Protein AF-A0A4Z2B4R7-F1 (afdb_monomer)

Solvent-accessible surface area (backbone atoms only — not comparable to full-atom values): 7438 Å² total; per-residue (Å²): 139,80,58,69,81,62,46,53,34,37,31,52,76,65,47,89,57,63,72,68,40,68,80,49,84,86,51,83,53,82,86,84,82,75,84,72,63,90,76,77,77,95,49,52,73,83,40,90,88,47,82,72,90,63,59,63,54,54,100,53,101,47,85,87,55,88,36,65,65,68,82,72,42,65,66,61,38,58,56,49,61,62,44,55,71,72,57,51,77,80,76,89,65,97,64,83,74,79,80,72,89,68,85,74,82,84,130

pLDDT: mean 71.57, std 17.87, range [33.5, 95.56]

Organism: NCBI:txid433685

Foldseek 3Di:
DDDPVQVLCLLCVNHPDVVVVVVPPHRPDDDDDDPQDPDDDPDDQPGPPDDDPPQQDDPDPPNVDGRNPRNVCVPRVVVVVVVVVSNPDPPPDDDPPDDPDDPDDDD

Radius of gyration: 18.88 Å; Cα contacts (8 Å, |Δi|>4): 57; chains: 1; bounding box: 53×38×37 Å

Mean predicted aligned error: 13.67 Å

Sequence (107 aa):
MLPVDEFLPVMYNKHPNTEYMSHFELRNLKAFSVEPLLIYPTHYTGEPGYISDTETSTIWDDDAVATDWDRQQAQKTAQQGRIRPVAQNSVTGDSPPPAARTSRDEL

Structure (mmCIF, N/CA/C/O backbone):
data_AF-A0A4Z2B4R7-F1
#
_entry.id   AF-A0A4Z2B4R7-F1
#
loop_
_atom_site.group_PDB
_atom_site.id
_atom_site.type_symbol
_atom_site.label_atom_id
_atom_site.label_alt_id
_atom_site.label_comp_id
_atom_site.label_asym_id
_atom_site.label_entity_id
_atom_site.label_seq_id
_atom_site.pdbx_PDB_ins_code
_atom_site.Cartn_x
_atom_site.Cartn_y
_atom_site.Cartn_z
_atom_site.occupancy
_atom_site.B_iso_or_equiv
_atom_site.auth_seq_id
_atom_site.auth_comp_id
_atom_site.auth_asym_id
_atom_site.auth_atom_id
_atom_site.pdbx_PDB_model_num
ATOM 1 N N . MET A 1 1 ? -12.641 -14.628 -5.653 1.00 76.38 1 MET A N 1
ATOM 2 C CA . MET A 1 1 ? -11.398 -14.579 -4.852 1.00 76.38 1 MET A CA 1
ATOM 3 C C . MET A 1 1 ? -11.052 -13.104 -4.658 1.00 76.38 1 MET A C 1
ATOM 5 O O . MET A 1 1 ? -11.242 -12.367 -5.617 1.00 76.38 1 MET A O 1
ATOM 9 N N . LEU A 1 2 ? -10.660 -12.660 -3.457 1.00 80.06 2 LEU A N 1
ATOM 10 C CA . LEU A 1 2 ? -10.309 -11.256 -3.163 1.00 80.06 2 LEU A CA 1
ATOM 11 C C . LEU A 1 2 ? -8.780 -11.156 -3.006 1.00 80.06 2 LEU A C 1
ATOM 13 O O . LEU A 1 2 ? -8.232 -11.972 -2.260 1.00 80.06 2 LEU A O 1
ATOM 17 N N . PRO A 1 3 ? -8.089 -10.234 -3.698 1.00 83.00 3 PRO A N 1
ATOM 18 C CA . PRO A 1 3 ? -6.643 -10.088 -3.568 1.00 83.00 3 PRO A CA 1
ATOM 19 C C . PRO A 1 3 ? -6.265 -9.535 -2.182 1.00 83.00 3 PRO A C 1
ATOM 21 O O . PRO A 1 3 ? -7.093 -8.968 -1.463 1.00 83.00 3 PRO A O 1
ATOM 24 N N . VAL A 1 4 ? -5.021 -9.780 -1.756 1.00 82.5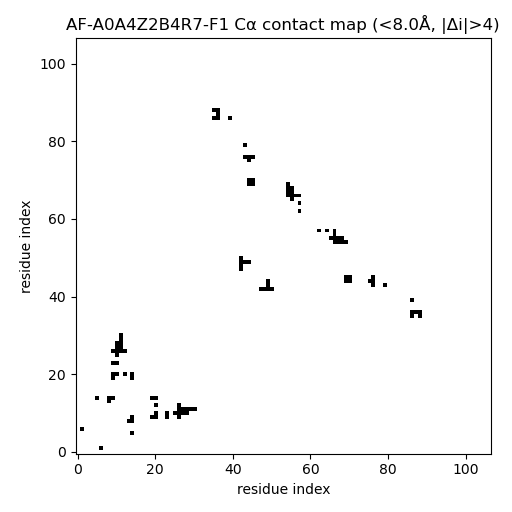6 4 VAL A N 1
ATOM 25 C CA . VAL A 1 4 ? -4.603 -9.542 -0.361 1.00 82.56 4 VAL A CA 1
ATOM 26 C C . VAL A 1 4 ? -4.558 -8.053 -0.001 1.00 82.56 4 VAL A C 1
ATOM 28 O O . VAL A 1 4 ? -4.812 -7.684 1.146 1.00 82.56 4 VAL A O 1
ATOM 31 N N . ASP A 1 5 ? -4.259 -7.211 -0.986 1.00 83.50 5 ASP A N 1
ATOM 32 C CA . ASP A 1 5 ? -4.222 -5.753 -0.892 1.00 83.50 5 ASP A CA 1
ATOM 33 C C . ASP A 1 5 ? -5.601 -5.156 -0.595 1.00 83.50 5 ASP A C 1
ATOM 35 O O . ASP A 1 5 ? -5.682 -4.211 0.183 1.00 83.50 5 ASP A O 1
ATOM 39 N N . GLU A 1 6 ? -6.676 -5.754 -1.113 1.00 89.88 6 GLU A N 1
ATOM 40 C CA . GLU A 1 6 ? -8.060 -5.380 -0.789 1.00 89.88 6 GLU A CA 1
ATOM 41 C C . GLU A 1 6 ? -8.567 -6.063 0.491 1.00 89.88 6 GLU A C 1
ATOM 43 O O . GLU A 1 6 ? -9.360 -5.501 1.251 1.00 89.88 6 GLU A O 1
ATOM 48 N N . PHE A 1 7 ? -8.076 -7.269 0.788 1.00 91.31 7 PHE A N 1
ATOM 49 C CA . PHE A 1 7 ? -8.454 -8.002 1.995 1.00 91.31 7 PHE A CA 1
ATOM 50 C C . PHE A 1 7 ? -8.004 -7.294 3.276 1.00 91.31 7 PHE A C 1
ATOM 52 O O . PHE A 1 7 ? -8.792 -7.168 4.217 1.00 91.31 7 PHE A O 1
ATOM 59 N N . LEU A 1 8 ? -6.757 -6.812 3.335 1.00 93.38 8 LEU A N 1
ATOM 60 C CA . LEU A 1 8 ? -6.234 -6.186 4.551 1.00 93.38 8 LEU A CA 1
ATOM 61 C C . LEU A 1 8 ? -7.098 -4.981 4.983 1.00 93.38 8 LEU A C 1
ATOM 63 O O . LEU A 1 8 ? -7.613 -5.032 6.105 1.00 93.38 8 LEU A O 1
ATOM 67 N N . PRO A 1 9 ? -7.361 -3.956 4.140 1.00 93.94 9 PRO A N 1
ATOM 68 C CA . PRO A 1 9 ? -8.233 -2.832 4.488 1.00 93.94 9 PRO A CA 1
ATOM 69 C C . PRO A 1 9 ? -9.630 -3.238 4.942 1.00 93.94 9 PRO A C 1
ATOM 71 O O . PRO A 1 9 ? -10.196 -2.571 5.815 1.00 93.94 9 PRO A O 1
ATOM 74 N N . VAL A 1 10 ? -10.192 -4.322 4.398 1.00 95.06 10 VAL A N 1
ATOM 75 C CA . VAL A 1 10 ? -11.482 -4.849 4.863 1.00 95.06 10 VAL A CA 1
ATOM 76 C C . VAL A 1 10 ? -11.361 -5.302 6.316 1.00 95.06 10 VAL A C 1
ATOM 78 O O . VAL A 1 10 ? -12.136 -4.861 7.165 1.00 95.06 10 VAL A O 1
ATOM 81 N N . MET A 1 11 ? -10.350 -6.103 6.637 1.00 95.56 11 MET A N 1
ATOM 82 C CA . MET A 1 11 ? -10.201 -6.729 7.953 1.00 95.56 11 MET A CA 1
ATOM 83 C C . MET A 1 11 ? -9.885 -5.759 9.100 1.00 95.56 11 MET A C 1
ATOM 85 O O . MET A 1 11 ? -10.170 -6.095 10.251 1.00 95.56 11 MET A O 1
ATOM 89 N N . TYR A 1 12 ? -9.340 -4.567 8.816 1.00 95.19 12 TYR A N 1
ATOM 90 C CA . TYR A 1 12 ? -9.130 -3.500 9.812 1.00 95.19 12 TYR A CA 1
ATOM 91 C C . TYR A 1 12 ? -10.080 -2.295 9.655 1.00 95.19 12 TYR A C 1
ATOM 93 O O . TYR A 1 12 ? -9.834 -1.228 10.221 1.00 95.19 12 TYR A O 1
ATOM 101 N N . ASN A 1 13 ? -11.208 -2.467 8.950 1.00 93.81 13 ASN A N 1
ATOM 102 C CA . ASN A 1 13 ? -12.288 -1.476 8.809 1.00 93.81 13 ASN A CA 1
ATOM 103 C C . ASN A 1 13 ? -11.869 -0.143 8.157 1.00 93.81 13 ASN A C 1
ATOM 105 O O . ASN A 1 13 ? -12.280 0.934 8.597 1.00 93.81 13 ASN A O 1
ATOM 109 N N . LYS A 1 14 ? -11.042 -0.195 7.112 1.00 93.38 14 LYS A N 1
ATOM 110 C CA . LYS A 1 14 ? -10.623 0.986 6.332 1.00 93.38 14 LYS A CA 1
ATOM 111 C C . LYS A 1 14 ? -10.863 0.854 4.830 1.00 93.38 14 LYS A C 1
ATOM 113 O O . LYS A 1 14 ? -10.451 1.733 4.080 1.00 93.38 14 LYS A O 1
ATOM 118 N N . HIS A 1 15 ? -11.526 -0.210 4.393 1.00 94.19 15 HIS A N 1
ATOM 119 C CA . HIS A 1 15 ? -11.868 -0.390 2.990 1.00 94.19 15 HIS A CA 1
ATOM 120 C C . HIS A 1 15 ? -12.943 0.622 2.544 1.00 94.19 15 HIS A C 1
ATOM 122 O O . HIS A 1 15 ? -13.930 0.802 3.260 1.00 94.19 15 HIS A O 1
ATOM 128 N N . PRO A 1 16 ? -12.795 1.280 1.378 1.00 93.19 16 PRO A N 1
ATOM 129 C CA . PRO A 1 16 ? -13.748 2.290 0.914 1.00 93.19 16 PRO A CA 1
ATOM 130 C C . PRO A 1 16 ? -15.095 1.699 0.466 1.00 93.19 16 PRO A C 1
ATOM 132 O O . PRO A 1 16 ? -16.123 2.361 0.586 1.00 93.19 16 PRO A O 1
ATOM 135 N N . ASN A 1 17 ? -15.106 0.463 -0.043 1.00 91.44 17 ASN A N 1
ATOM 136 C CA . ASN A 1 17 ? -16.333 -0.233 -0.436 1.00 91.44 17 ASN A CA 1
ATOM 137 C C . ASN A 1 17 ? -16.956 -0.978 0.756 1.00 91.44 17 ASN A C 1
ATOM 139 O O . ASN A 1 17 ? -16.361 -1.928 1.272 1.00 91.44 17 ASN A O 1
ATOM 143 N N . THR A 1 18 ? -18.165 -0.578 1.148 1.00 90.12 18 THR A N 1
ATOM 144 C CA . THR A 1 18 ? -18.944 -1.184 2.236 1.00 90.12 18 THR A CA 1
ATOM 145 C C . THR A 1 18 ? -19.559 -2.531 1.864 1.00 90.12 18 THR A C 1
ATOM 147 O O . THR A 1 18 ? -19.759 -3.364 2.748 1.00 90.12 18 THR A O 1
ATOM 150 N N . GLU A 1 19 ? -19.810 -2.786 0.578 1.00 91.94 19 GLU A N 1
ATOM 151 C CA . GLU A 1 19 ? -20.295 -4.078 0.084 1.00 91.94 19 GLU A CA 1
ATOM 152 C C . GLU A 1 19 ? -19.279 -5.176 0.404 1.00 91.94 19 GLU A C 1
ATOM 154 O O . GLU A 1 19 ? -19.627 -6.199 0.990 1.00 91.94 19 GLU A O 1
ATOM 159 N N . TYR A 1 20 ? -17.993 -4.917 0.149 1.00 90.00 20 TYR A N 1
ATOM 160 C CA . TYR A 1 20 ? -16.922 -5.867 0.463 1.00 90.00 20 TYR A CA 1
ATOM 161 C C . TYR A 1 20 ? -16.833 -6.136 1.960 1.00 90.00 20 TYR A C 1
ATOM 163 O O . TYR A 1 20 ? -16.673 -7.281 2.369 1.00 90.00 20 TYR A O 1
ATOM 171 N N . MET A 1 21 ? -17.015 -5.109 2.792 1.00 90.44 21 MET A N 1
ATOM 172 C CA . MET A 1 21 ? -17.013 -5.276 4.246 1.00 90.44 21 MET A CA 1
ATOM 173 C C . MET A 1 21 ? -18.166 -6.155 4.749 1.00 90.44 21 MET A C 1
ATOM 175 O O . MET A 1 21 ? -18.014 -6.808 5.782 1.00 90.44 21 MET A O 1
ATOM 179 N N . SER A 1 22 ? -19.300 -6.194 4.037 1.00 92.38 22 SER A N 1
ATOM 180 C CA . SER A 1 22 ? -20.479 -6.976 4.438 1.00 92.38 22 SER A CA 1
ATOM 181 C C . SER A 1 22 ? -20.246 -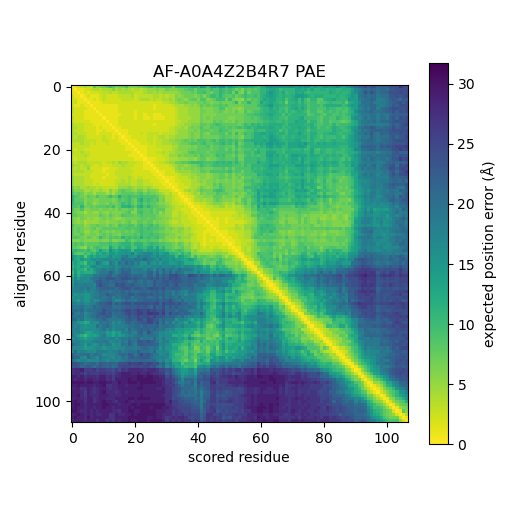8.489 4.396 1.00 92.38 22 SER A C 1
ATOM 183 O O . SER A 1 22 ? -20.854 -9.222 5.169 1.00 92.38 22 SER A O 1
ATOM 185 N N . HIS A 1 23 ? -19.312 -8.951 3.562 1.00 93.00 23 HIS A N 1
ATOM 186 C CA . HIS A 1 23 ? -18.972 -10.368 3.428 1.00 93.00 23 HIS A CA 1
ATOM 187 C C . HIS A 1 23 ? -18.039 -10.892 4.531 1.00 93.00 23 HIS A C 1
ATOM 189 O O . HIS A 1 23 ? -17.842 -12.102 4.636 1.00 93.00 23 HIS A O 1
ATOM 195 N N . PHE A 1 24 ? -17.462 -10.012 5.356 1.00 92.75 24 PHE A N 1
ATOM 196 C CA . PHE A 1 24 ? -16.495 -10.383 6.392 1.00 92.75 24 PHE A CA 1
ATOM 197 C C . PHE A 1 24 ? -16.935 -9.837 7.743 1.00 92.75 24 PHE A C 1
ATOM 199 O O . PHE A 1 24 ? -16.594 -8.714 8.087 1.00 92.75 24 PHE A O 1
ATOM 206 N N . GLU A 1 25 ? -17.690 -10.607 8.525 1.00 90.75 25 GLU A N 1
ATOM 207 C CA . GLU A 1 25 ? -18.236 -10.142 9.810 1.00 90.75 25 GLU A CA 1
ATOM 208 C C . GLU A 1 25 ? -17.158 -9.971 10.896 1.00 90.75 25 GLU A C 1
ATOM 210 O O . GLU A 1 25 ? -17.142 -8.968 11.615 1.00 90.75 25 GLU A O 1
ATOM 215 N N . LEU A 1 26 ? -16.219 -10.919 10.996 1.00 94.12 26 LEU A N 1
ATOM 216 C CA . LEU A 1 26 ? -15.141 -10.884 11.984 1.00 94.12 26 LEU A CA 1
ATOM 217 C C . LEU A 1 26 ? -13.957 -10.050 11.475 1.00 94.12 26 LEU A C 1
ATOM 219 O O . LEU A 1 26 ? -13.106 -10.545 10.744 1.00 94.12 26 LEU A O 1
ATOM 223 N N . ARG A 1 27 ? -13.880 -8.787 11.903 1.00 94.38 27 ARG A N 1
ATOM 224 C CA . ARG A 1 27 ? -12.841 -7.821 11.492 1.00 94.38 27 ARG A CA 1
ATOM 225 C C . ARG A 1 27 ? -12.037 -7.335 12.698 1.00 94.38 27 ARG A C 1
ATOM 227 O O . ARG A 1 27 ? -12.182 -6.199 13.145 1.00 94.38 27 ARG A O 1
ATOM 234 N N . ASN A 1 28 ? -11.245 -8.237 13.283 1.00 95.06 28 ASN A N 1
ATOM 235 C CA . ASN A 1 28 ? -10.442 -8.003 14.493 1.00 95.06 28 ASN A CA 1
ATOM 236 C C . ASN A 1 28 ? -8.946 -7.758 14.204 1.00 95.06 28 ASN A C 1
ATOM 238 O O . ASN A 1 28 ? -8.132 -7.772 15.134 1.00 95.06 28 ASN A O 1
ATOM 242 N N . LEU A 1 29 ? -8.578 -7.535 12.938 1.00 94.62 29 LEU A N 1
ATOM 243 C CA . LEU A 1 29 ? -7.198 -7.269 12.546 1.00 94.62 29 LEU A CA 1
ATOM 244 C C . LEU A 1 29 ? -6.769 -5.886 13.050 1.00 94.62 29 LEU A C 1
ATOM 246 O O . LEU A 1 29 ? -7.417 -4.876 12.780 1.00 94.62 29 LEU A O 1
ATOM 250 N N . LYS A 1 30 ? -5.646 -5.839 13.769 1.00 93.88 30 LYS A N 1
ATOM 251 C CA . LYS A 1 30 ? -5.001 -4.591 14.189 1.00 93.88 30 LYS A CA 1
ATOM 252 C C . LYS A 1 30 ? -3.858 -4.283 13.228 1.00 93.88 30 LYS A C 1
ATOM 254 O O . LYS A 1 30 ? -2.891 -5.037 13.175 1.00 93.88 30 LYS A O 1
ATOM 259 N N . ALA A 1 31 ? -3.974 -3.185 12.488 1.00 91.44 31 ALA A N 1
ATOM 260 C CA . ALA A 1 31 ? -2.921 -2.695 11.608 1.00 91.44 31 ALA A CA 1
ATOM 261 C C . ALA A 1 31 ? -2.090 -1.633 12.339 1.00 91.44 31 ALA A C 1
ATOM 263 O O . ALA A 1 31 ? -2.639 -0.649 12.838 1.00 91.44 31 ALA A O 1
ATOM 264 N N . PHE A 1 32 ? -0.776 -1.835 12.398 1.00 89.31 32 PHE A N 1
ATOM 265 C CA . PHE A 1 32 ? 0.171 -0.885 12.974 1.00 89.31 32 PHE A CA 1
ATOM 266 C C . PHE A 1 32 ? 1.135 -0.414 11.888 1.00 89.31 32 PHE A C 1
ATOM 268 O O . PHE A 1 32 ? 1.581 -1.212 11.067 1.00 89.31 32 PHE A O 1
ATOM 275 N N . SER A 1 33 ? 1.463 0.875 11.910 1.00 83.88 33 SER A N 1
ATOM 276 C CA . SER A 1 33 ? 2.536 1.460 11.108 1.00 83.88 33 SER A CA 1
ATOM 277 C C . SER A 1 33 ? 3.575 2.051 12.048 1.00 83.88 33 SER A C 1
ATOM 279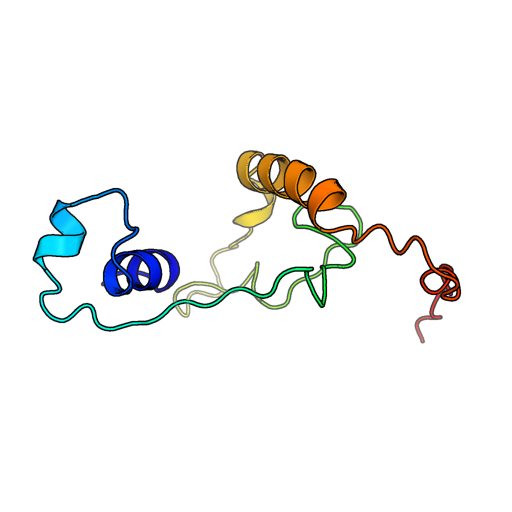 O O . SER A 1 33 ? 3.243 2.484 13.152 1.00 83.88 33 SER A O 1
ATOM 281 N N . VAL A 1 34 ? 4.827 2.068 11.605 1.00 86.06 34 VAL A N 1
ATOM 282 C CA . VAL A 1 34 ? 5.911 2.755 12.307 1.00 86.06 34 VAL A CA 1
ATOM 283 C C . VAL A 1 34 ? 5.990 4.201 11.829 1.00 86.06 34 VAL A C 1
ATOM 285 O O . VAL A 1 34 ? 5.887 4.467 10.632 1.00 86.06 34 VAL A O 1
ATOM 288 N N . GLU A 1 35 ? 6.168 5.122 12.771 1.00 82.75 35 GLU A N 1
ATOM 289 C CA . GLU A 1 35 ? 6.537 6.506 12.500 1.00 82.75 35 GLU A CA 1
ATOM 290 C C . GLU A 1 35 ? 7.700 6.874 13.439 1.00 82.75 35 GLU A C 1
ATOM 292 O O . GLU A 1 35 ? 7.568 6.727 14.657 1.00 82.75 35 GLU A O 1
ATOM 297 N N . PRO A 1 36 ? 8.854 7.299 12.906 1.00 82.69 36 PRO A N 1
ATOM 298 C CA . PRO A 1 36 ? 9.106 7.572 11.496 1.00 82.69 36 PRO A CA 1
ATOM 299 C C . PRO A 1 36 ? 9.457 6.291 10.696 1.00 82.69 36 PRO A C 1
ATOM 301 O O . PRO A 1 36 ? 9.705 5.234 11.281 1.00 82.69 36 PRO A O 1
ATOM 304 N N . LEU A 1 37 ? 9.447 6.343 9.358 1.00 78.75 37 LEU A N 1
ATOM 305 C CA . LEU A 1 37 ? 9.721 5.158 8.526 1.00 78.75 37 LEU A CA 1
ATOM 306 C C . LEU A 1 37 ? 11.140 4.629 8.780 1.00 78.75 37 LEU A C 1
ATOM 308 O O . LEU A 1 37 ? 12.102 5.395 8.786 1.00 78.75 37 LEU A O 1
ATOM 312 N N . LEU A 1 38 ? 11.272 3.316 8.993 1.00 82.44 38 LEU A N 1
ATOM 313 C CA . LEU A 1 38 ? 12.562 2.692 9.320 1.00 82.44 38 LEU A CA 1
ATOM 314 C C . LEU A 1 38 ? 13.415 2.409 8.081 1.00 82.44 38 LEU A C 1
ATOM 316 O O . LEU A 1 38 ? 14.637 2.512 8.133 1.00 82.44 38 LEU A O 1
ATOM 320 N N . ILE A 1 39 ? 12.769 2.041 6.976 1.00 83.00 39 ILE A N 1
ATOM 321 C CA . ILE A 1 39 ? 13.407 1.731 5.698 1.00 83.00 39 ILE A CA 1
ATOM 322 C C . ILE A 1 39 ? 12.587 2.335 4.562 1.00 83.00 39 ILE A C 1
ATOM 324 O O . ILE A 1 39 ? 11.369 2.482 4.669 1.00 83.00 39 ILE A O 1
ATOM 328 N N . TYR A 1 40 ? 13.263 2.662 3.467 1.00 82.38 40 TYR A N 1
ATOM 329 C CA . TYR A 1 40 ? 12.645 3.122 2.231 1.00 82.38 40 TYR A CA 1
ATOM 330 C C . TYR A 1 40 ? 13.371 2.499 1.028 1.00 82.38 40 TYR A C 1
ATOM 332 O O . TYR A 1 40 ? 14.568 2.211 1.128 1.00 82.38 40 TYR A O 1
ATOM 340 N N . PRO A 1 41 ? 12.677 2.273 -0.103 1.00 85.12 41 PRO A N 1
ATOM 341 C CA . PRO A 1 41 ? 13.305 1.763 -1.317 1.00 85.12 41 PRO A CA 1
ATOM 342 C C . PRO A 1 41 ? 14.405 2.698 -1.825 1.00 85.12 41 PRO A C 1
ATOM 344 O O . PRO A 1 41 ? 14.261 3.923 -1.784 1.00 85.12 41 PRO A O 1
ATOM 347 N N . THR A 1 42 ? 15.488 2.127 -2.354 1.00 86.56 42 THR A N 1
ATOM 348 C CA . THR A 1 42 ? 16.537 2.903 -3.035 1.00 86.56 42 THR A CA 1
ATOM 349 C C . THR A 1 42 ? 16.036 3.469 -4.363 1.00 86.56 42 THR A C 1
ATOM 351 O O . THR A 1 42 ? 16.335 4.619 -4.684 1.00 86.56 42 THR A O 1
ATOM 354 N N . HIS A 1 43 ? 15.224 2.685 -5.076 1.00 85.25 43 HIS A N 1
ATOM 355 C CA . HIS A 1 43 ? 14.555 3.047 -6.320 1.00 85.25 43 HIS A CA 1
ATOM 356 C C . HIS A 1 43 ? 13.079 2.666 -6.218 1.00 85.25 43 HIS A C 1
ATOM 358 O O . HIS A 1 43 ? 12.741 1.593 -5.715 1.00 85.25 43 HIS A O 1
ATOM 364 N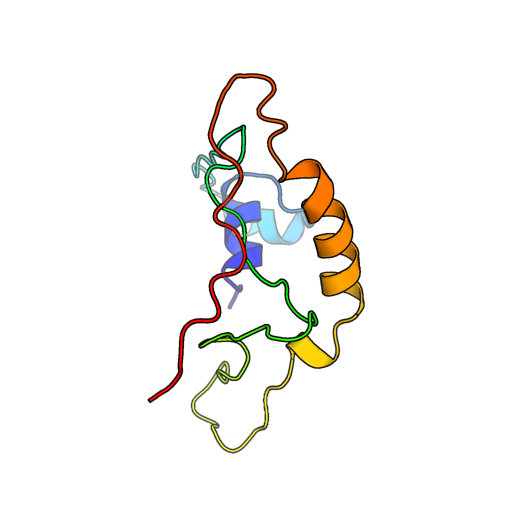 N . TYR A 1 44 ? 12.207 3.552 -6.682 1.00 84.50 44 TYR A N 1
ATOM 365 C CA . TYR A 1 44 ? 10.769 3.308 -6.793 1.00 84.50 44 TYR A CA 1
ATOM 366 C C . TYR A 1 44 ? 10.406 2.773 -8.181 1.00 84.50 44 TYR A C 1
ATOM 368 O O . TYR A 1 44 ? 11.170 2.935 -9.132 1.00 84.50 44 TYR A O 1
ATOM 376 N N . THR A 1 45 ? 9.233 2.153 -8.309 1.00 82.62 45 THR A N 1
ATOM 377 C CA . THR A 1 45 ? 8.752 1.616 -9.588 1.00 82.62 45 THR A CA 1
ATOM 378 C C . THR A 1 45 ? 8.727 2.714 -10.657 1.00 82.62 45 THR A C 1
ATOM 380 O O . THR A 1 45 ? 8.136 3.785 -10.472 1.00 82.62 45 THR A O 1
ATOM 383 N N . GLY A 1 46 ? 9.370 2.439 -11.793 1.00 78.06 46 GLY A N 1
ATOM 384 C CA . GLY A 1 46 ? 9.524 3.380 -12.907 1.00 78.06 46 GLY A CA 1
ATOM 385 C C . GLY A 1 46 ? 10.734 4.317 -12.802 1.00 78.06 46 GLY A C 1
ATOM 386 O O . GLY A 1 46 ? 11.002 5.057 -13.749 1.00 78.06 46 GLY A O 1
ATOM 387 N N . GLU A 1 47 ? 11.492 4.294 -11.699 1.00 81.69 47 GLU A N 1
ATOM 388 C CA . GLU A 1 47 ? 12.762 5.021 -11.606 1.00 81.69 47 GLU A CA 1
ATOM 389 C C . GLU A 1 47 ? 13.893 4.269 -12.337 1.00 81.69 47 GLU A C 1
ATOM 391 O O . GLU A 1 47 ? 13.923 3.035 -12.342 1.00 81.69 47 GLU A O 1
ATOM 396 N N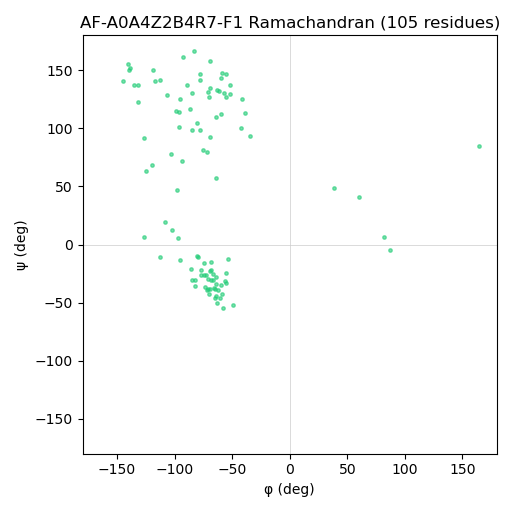 . PRO A 1 48 ? 14.861 4.983 -12.948 1.00 82.88 48 PRO A N 1
ATOM 397 C CA . PRO A 1 48 ? 16.021 4.342 -13.563 1.00 82.88 48 PRO A CA 1
ATOM 398 C C . PRO A 1 48 ? 16.786 3.487 -12.547 1.00 82.88 48 PRO A C 1
ATOM 400 O O . PRO A 1 48 ? 17.109 3.971 -11.465 1.00 82.88 48 PRO A O 1
ATOM 403 N N . GLY A 1 49 ? 17.096 2.238 -12.903 1.00 85.19 49 GLY A N 1
ATOM 404 C CA . GLY A 1 49 ? 17.786 1.300 -12.008 1.00 85.19 49 GLY A CA 1
ATOM 405 C C . GLY A 1 49 ? 16.878 0.589 -10.998 1.00 85.19 49 GLY A C 1
ATOM 406 O O .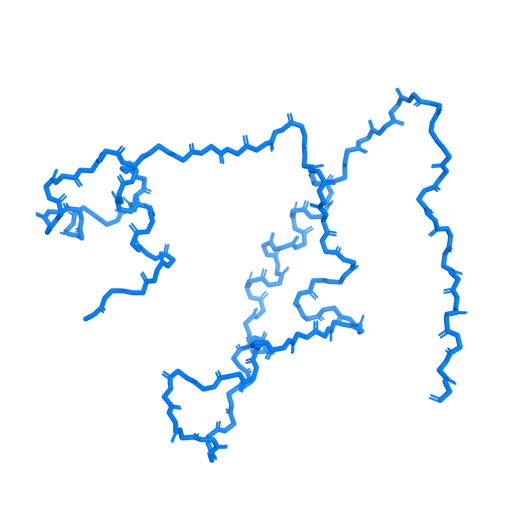 GLY A 1 49 ? 17.387 -0.135 -10.146 1.00 85.19 49 GLY A O 1
ATOM 407 N N . TYR A 1 50 ? 15.555 0.766 -11.084 1.00 84.62 50 TYR A N 1
ATOM 408 C CA . TYR A 1 50 ? 14.602 -0.073 -10.363 1.00 84.62 50 TYR A CA 1
ATOM 409 C C . TYR A 1 50 ? 14.691 -1.534 -10.830 1.00 84.62 50 TYR A C 1
ATOM 411 O O . TYR A 1 50 ? 14.701 -1.810 -12.031 1.00 84.62 50 TYR A O 1
ATOM 419 N N . ILE A 1 51 ? 14.741 -2.458 -9.870 1.00 84.06 51 ILE A N 1
ATOM 420 C CA . ILE A 1 51 ? 14.779 -3.906 -10.087 1.00 84.06 51 ILE A CA 1
ATOM 421 C C . ILE A 1 51 ? 13.799 -4.545 -9.102 1.00 84.06 51 ILE A C 1
ATOM 423 O O . ILE A 1 51 ? 13.773 -4.166 -7.929 1.00 84.06 51 ILE A O 1
ATOM 427 N N . SER A 1 52 ? 13.023 -5.525 -9.565 1.00 82.88 52 SER A N 1
ATOM 428 C CA . SER A 1 52 ? 12.095 -6.292 -8.736 1.00 82.88 52 SER A CA 1
ATOM 429 C C . SER A 1 52 ? 12.011 -7.738 -9.193 1.00 82.88 52 SER A C 1
ATOM 431 O O . SER A 1 52 ? 11.991 -8.016 -10.388 1.00 82.88 52 SER A O 1
ATOM 433 N N . ASP A 1 53 ? 11.937 -8.639 -8.220 1.00 79.81 53 ASP A N 1
ATOM 434 C CA . ASP A 1 53 ? 11.764 -10.078 -8.429 1.00 79.81 53 ASP A CA 1
ATOM 435 C C . ASP A 1 53 ? 10.310 -10.440 -8.787 1.00 79.81 53 ASP A C 1
ATOM 437 O O . ASP A 1 53 ? 10.043 -11.462 -9.409 1.00 79.81 53 ASP A O 1
ATOM 441 N N . THR A 1 54 ? 9.348 -9.580 -8.431 1.00 72.25 54 THR A N 1
ATOM 442 C CA . THR A 1 54 ? 7.915 -9.908 -8.490 1.00 72.25 54 THR A CA 1
ATOM 443 C C . THR A 1 54 ? 7.117 -9.129 -9.533 1.00 72.25 54 THR A C 1
ATOM 445 O O . THR A 1 54 ? 5.977 -9.499 -9.800 1.00 72.25 54 THR A O 1
ATOM 448 N N . GLU A 1 55 ? 7.673 -8.084 -10.159 1.00 72.50 55 GLU A N 1
ATOM 449 C CA . GLU A 1 55 ? 6.925 -7.283 -11.151 1.00 72.50 55 GLU A CA 1
ATOM 450 C C . GLU A 1 55 ? 6.589 -8.072 -12.425 1.00 72.50 55 GLU A C 1
ATOM 452 O O . GLU A 1 55 ? 5.551 -7.834 -13.038 1.00 72.50 55 GLU A O 1
ATOM 457 N N . THR A 1 56 ? 7.434 -9.034 -12.808 1.00 64.69 56 THR A N 1
ATOM 458 C CA . THR A 1 56 ? 7.227 -9.879 -13.999 1.00 64.69 56 THR A CA 1
ATOM 459 C C . THR A 1 56 ? 6.596 -11.232 -13.659 1.00 64.69 56 THR A C 1
ATOM 461 O O . THR A 1 56 ? 6.435 -12.069 -14.540 1.00 64.69 56 THR A O 1
ATOM 464 N N . SER A 1 57 ? 6.198 -11.464 -12.403 1.00 67.50 57 SER A N 1
ATOM 465 C CA . SER A 1 57 ? 5.506 -12.699 -12.024 1.00 67.50 57 SER A CA 1
ATOM 466 C C . SER A 1 57 ? 4.083 -12.719 -12.587 1.00 67.50 57 SER A C 1
ATOM 468 O O . SER A 1 57 ? 3.314 -11.766 -12.430 1.00 67.50 57 SER A O 1
ATOM 470 N N . THR A 1 58 ? 3.706 -13.821 -13.226 1.00 63.53 58 THR A N 1
ATOM 471 C CA . THR A 1 58 ? 2.336 -14.054 -13.676 1.00 63.53 58 THR A CA 1
ATOM 472 C C . THR A 1 58 ? 1.467 -14.493 -12.492 1.00 63.53 58 THR A C 1
ATOM 474 O O . THR A 1 58 ? 1.892 -15.229 -11.608 1.00 63.53 58 THR A O 1
ATOM 477 N N . ILE A 1 59 ? 0.213 -14.026 -12.442 1.00 66.19 59 ILE A N 1
ATOM 478 C CA . ILE A 1 59 ? -0.741 -14.377 -11.362 1.00 66.19 59 ILE A CA 1
ATOM 479 C C . ILE A 1 59 ? -1.144 -15.872 -11.435 1.00 66.19 59 ILE A C 1
ATOM 481 O O . ILE A 1 59 ? -1.674 -16.430 -10.477 1.00 66.19 59 ILE A O 1
ATOM 485 N N . TRP A 1 60 ? -0.861 -16.523 -12.566 1.00 61.53 60 TRP A N 1
ATOM 486 C CA . TRP A 1 60 ? -1.114 -17.932 -12.876 1.00 61.53 60 TRP A CA 1
ATOM 487 C C . TRP A 1 60 ? 0.085 -18.482 -13.668 1.00 61.53 60 TRP A C 1
ATOM 489 O O . TRP A 1 60 ? 0.756 -17.674 -14.305 1.00 61.53 60 TRP A O 1
ATOM 499 N N . ASP A 1 61 ? 0.341 -19.800 -13.650 1.00 61.72 61 ASP A N 1
ATOM 500 C CA . ASP A 1 61 ? 1.428 -20.499 -14.388 1.00 61.72 61 ASP A CA 1
ATOM 501 C C . ASP A 1 61 ? 1.268 -20.401 -15.925 1.00 61.72 61 ASP A C 1
ATOM 503 O O . ASP A 1 61 ? 1.135 -21.396 -16.636 1.00 61.72 61 ASP A O 1
ATOM 507 N N . ASP A 1 62 ? 1.210 -19.189 -16.457 1.00 64.88 62 ASP A N 1
ATOM 508 C CA . ASP A 1 62 ? 1.184 -18.901 -17.881 1.00 64.88 62 ASP A CA 1
ATOM 509 C C . ASP A 1 62 ? 2.332 -17.941 -18.195 1.00 64.88 62 ASP A C 1
ATOM 511 O O . ASP A 1 62 ? 2.135 -16.800 -18.615 1.00 64.88 62 ASP A O 1
ATOM 515 N N . ASP A 1 63 ? 3.556 -18.435 -17.966 1.00 62.72 63 ASP A N 1
ATOM 516 C CA . ASP A 1 63 ? 4.840 -17.752 -18.208 1.00 62.72 63 ASP A CA 1
ATOM 517 C C . ASP A 1 63 ? 4.984 -17.225 -19.650 1.00 62.72 63 ASP A C 1
ATOM 519 O O . ASP A 1 63 ? 5.890 -16.453 -19.967 1.00 62.72 63 ASP A O 1
ATOM 523 N N . ALA A 1 64 ? 4.100 -17.655 -20.556 1.00 66.50 64 ALA A N 1
ATOM 524 C CA . ALA A 1 64 ? 4.041 -17.199 -21.936 1.00 66.50 64 ALA A CA 1
ATOM 525 C C . ALA A 1 64 ? 3.448 -15.784 -22.086 1.00 66.50 64 ALA A C 1
ATOM 527 O O . ALA A 1 64 ? 3.601 -15.169 -23.146 1.00 66.50 64 ALA A O 1
ATOM 528 N N . VAL A 1 65 ? 2.776 -15.253 -21.060 1.00 66.69 65 VAL A N 1
ATOM 529 C CA . VAL A 1 65 ? 2.169 -13.918 -21.091 1.00 66.69 65 VAL A CA 1
ATOM 530 C C . VAL A 1 65 ? 3.112 -12.907 -20.447 1.00 66.69 65 VAL A C 1
ATOM 532 O O . VAL A 1 65 ? 3.344 -12.928 -19.244 1.00 66.69 65 VAL A O 1
ATOM 535 N N . ALA A 1 66 ? 3.625 -11.967 -21.245 1.00 63.53 66 ALA A N 1
ATOM 536 C CA . ALA A 1 66 ? 4.457 -10.882 -20.736 1.00 63.53 66 ALA A CA 1
ATOM 537 C C . ALA A 1 66 ? 3.657 -9.978 -19.780 1.00 63.53 66 ALA A C 1
ATOM 539 O O . ALA A 1 66 ? 2.782 -9.218 -20.201 1.00 63.53 66 ALA A O 1
ATOM 540 N N . THR A 1 67 ? 3.975 -10.046 -18.491 1.00 61.94 67 THR A N 1
ATOM 541 C CA . THR A 1 67 ? 3.332 -9.277 -17.422 1.00 61.94 67 THR A CA 1
ATOM 542 C C . THR A 1 67 ? 4.220 -8.123 -16.985 1.00 61.94 67 THR A C 1
ATOM 544 O O . THR A 1 67 ? 4.884 -8.171 -15.964 1.00 61.94 67 THR A O 1
ATOM 547 N N . ASP A 1 68 ? 4.234 -7.064 -17.789 1.00 63.16 68 ASP A N 1
ATOM 548 C CA . ASP A 1 68 ? 4.988 -5.831 -17.529 1.00 63.16 68 ASP A CA 1
ATOM 549 C C . ASP A 1 68 ? 4.058 -4.760 -16.914 1.00 63.16 68 ASP A C 1
ATOM 551 O O . ASP A 1 68 ? 3.970 -3.615 -17.372 1.00 63.16 68 ASP A O 1
ATOM 555 N N . TRP A 1 69 ? 3.271 -5.175 -15.913 1.00 61.84 69 TRP A N 1
ATOM 556 C CA . TRP A 1 69 ? 2.130 -4.421 -15.370 1.00 61.84 69 TRP A CA 1
ATOM 557 C C . TRP A 1 69 ? 2.518 -3.057 -14.803 1.00 61.84 69 TRP A C 1
ATOM 559 O O . TRP A 1 69 ? 1.760 -2.088 -14.912 1.00 61.84 69 TRP A O 1
ATOM 569 N N . ASP A 1 70 ? 3.705 -2.978 -14.215 1.00 56.88 70 ASP A N 1
ATOM 570 C CA . ASP A 1 70 ? 4.151 -1.813 -13.467 1.00 56.88 70 ASP A CA 1
ATOM 571 C C . ASP A 1 70 ? 4.799 -0.738 -14.354 1.00 56.88 70 ASP A C 1
ATOM 573 O O . ASP A 1 70 ? 4.727 0.450 -14.029 1.00 56.88 70 ASP A O 1
ATOM 577 N N . ARG A 1 71 ? 5.290 -1.092 -15.554 1.00 57.41 71 ARG A N 1
ATOM 578 C CA . ARG A 1 71 ? 5.817 -0.110 -16.524 1.00 57.41 71 ARG A CA 1
ATOM 579 C C . ARG A 1 71 ? 4.742 0.785 -17.147 1.00 57.41 71 ARG A C 1
ATOM 581 O O . ARG A 1 71 ? 5.058 1.877 -17.614 1.00 57.41 71 ARG A O 1
ATOM 588 N N . GLN A 1 72 ? 3.479 0.355 -17.160 1.00 53.94 72 GLN A N 1
ATOM 589 C CA . GLN A 1 72 ? 2.381 1.101 -17.795 1.00 53.94 72 GLN A CA 1
ATOM 590 C C . GLN A 1 72 ? 1.601 1.998 -16.813 1.00 53.94 72 GLN A C 1
ATOM 592 O O . GLN A 1 72 ? 0.843 2.875 -17.231 1.00 53.94 72 GLN A O 1
ATOM 597 N N . GLN A 1 73 ? 1.791 1.824 -15.502 1.00 57.03 73 GLN A N 1
ATOM 598 C CA . GLN A 1 73 ? 1.000 2.483 -14.458 1.00 57.03 73 GLN A CA 1
ATOM 599 C C . GLN A 1 73 ? 1.647 3.795 -13.976 1.00 57.03 73 GLN A C 1
ATOM 601 O O . GLN A 1 73 ? 2.103 3.910 -12.839 1.00 57.03 73 GLN A O 1
ATOM 606 N N . ALA A 1 74 ? 1.609 4.839 -14.813 1.00 52.22 74 ALA A N 1
ATOM 607 C CA . ALA A 1 74 ? 2.128 6.178 -14.479 1.00 52.22 74 ALA A CA 1
ATOM 608 C C . ALA A 1 74 ? 1.531 6.786 -13.186 1.00 52.22 74 ALA A C 1
ATOM 610 O O . ALA A 1 74 ? 2.149 7.633 -12.536 1.00 52.22 74 ALA A O 1
ATOM 611 N N . GLN A 1 75 ? 0.326 6.356 -12.792 1.00 55.03 75 GLN A N 1
ATOM 612 C CA . GLN A 1 75 ? -0.363 6.851 -11.598 1.00 55.03 75 GLN A CA 1
ATOM 613 C C . GLN A 1 75 ? 0.273 6.353 -10.289 1.00 55.03 75 GLN A C 1
ATOM 615 O O . GLN A 1 75 ? 0.422 7.149 -9.358 1.00 55.03 75 GLN A O 1
ATOM 620 N N . LYS A 1 76 ? 0.718 5.086 -10.223 1.00 56.75 76 LYS A N 1
ATOM 621 C CA . LYS A 1 76 ? 1.419 4.540 -9.044 1.00 56.75 76 LYS A CA 1
ATOM 622 C C . LYS A 1 76 ? 2.751 5.261 -8.822 1.00 56.75 76 LYS A C 1
ATOM 624 O O . LYS A 1 76 ? 3.033 5.687 -7.702 1.00 56.75 76 LYS A O 1
ATOM 629 N N . THR A 1 77 ? 3.517 5.493 -9.890 1.00 57.38 77 THR A N 1
ATOM 630 C CA . THR A 1 77 ? 4.778 6.253 -9.847 1.00 57.38 77 THR A CA 1
ATOM 631 C C . THR A 1 77 ? 4.572 7.683 -9.330 1.00 57.38 77 THR A C 1
ATOM 633 O O . THR A 1 77 ? 5.329 8.152 -8.479 1.00 57.38 77 THR A O 1
ATOM 636 N N . ALA A 1 78 ? 3.512 8.378 -9.762 1.00 58.22 78 ALA A N 1
ATOM 637 C CA . ALA A 1 78 ? 3.214 9.737 -9.296 1.00 58.22 78 ALA A CA 1
ATOM 638 C C . ALA A 1 78 ? 2.869 9.794 -7.795 1.00 58.22 78 ALA A C 1
ATOM 640 O O . ALA A 1 78 ? 3.269 10.724 -7.088 1.00 58.22 78 ALA A O 1
ATOM 641 N N . GLN A 1 79 ? 2.144 8.792 -7.292 1.00 60.53 79 GLN A N 1
ATOM 642 C CA . GLN A 1 79 ? 1.779 8.694 -5.880 1.00 60.53 79 GLN A CA 1
ATOM 643 C C . GLN A 1 79 ? 3.001 8.360 -5.010 1.00 60.53 79 GLN A C 1
ATOM 645 O O . GLN A 1 79 ? 3.177 8.957 -3.949 1.00 60.53 79 GLN A O 1
ATOM 650 N N . GLN A 1 80 ? 3.901 7.503 -5.503 1.00 62.12 80 GLN A N 1
ATOM 651 C CA . GLN A 1 80 ? 5.183 7.188 -4.862 1.00 62.12 80 GLN A CA 1
ATOM 652 C C . GLN A 1 80 ? 6.135 8.392 -4.817 1.00 62.12 80 GLN A C 1
ATOM 654 O O . GLN A 1 80 ? 6.767 8.630 -3.789 1.00 62.12 80 GLN A O 1
ATOM 659 N N . GLY A 1 81 ? 6.164 9.226 -5.863 1.00 60.88 81 GLY A N 1
ATOM 660 C CA . GLY A 1 81 ? 6.932 10.478 -5.881 1.00 60.88 81 GLY A CA 1
ATOM 661 C C . GLY A 1 81 ? 6.583 11.434 -4.730 1.00 60.88 81 GLY A C 1
ATOM 662 O O . GLY A 1 81 ? 7.458 12.136 -4.226 1.00 60.88 81 GLY A O 1
ATOM 663 N N . ARG A 1 82 ? 5.327 11.416 -4.256 1.00 61.59 82 ARG A N 1
ATOM 664 C CA . ARG A 1 82 ? 4.880 12.177 -3.073 1.00 61.59 82 ARG A CA 1
ATOM 665 C C . ARG A 1 82 ? 5.307 11.550 -1.745 1.00 61.59 82 ARG A C 1
ATOM 667 O O . ARG A 1 82 ? 5.452 12.277 -0.767 1.00 61.59 82 ARG A O 1
ATOM 674 N N . ILE A 1 83 ? 5.520 10.234 -1.707 1.00 61.38 83 ILE A N 1
ATOM 675 C CA . ILE A 1 83 ? 5.988 9.514 -0.514 1.00 61.38 83 ILE A CA 1
ATOM 676 C C . ILE A 1 83 ? 7.471 9.803 -0.273 1.00 61.38 83 ILE A C 1
ATOM 678 O O . ILE A 1 83 ? 7.862 9.980 0.874 1.00 61.38 83 ILE A O 1
ATOM 682 N N . ARG A 1 84 ? 8.288 9.940 -1.331 1.00 62.81 84 ARG A N 1
ATOM 683 C CA . ARG A 1 84 ? 9.743 10.174 -1.215 1.00 62.81 84 ARG A CA 1
ATOM 684 C C . ARG A 1 84 ? 10.134 11.304 -0.244 1.00 62.81 84 ARG A C 1
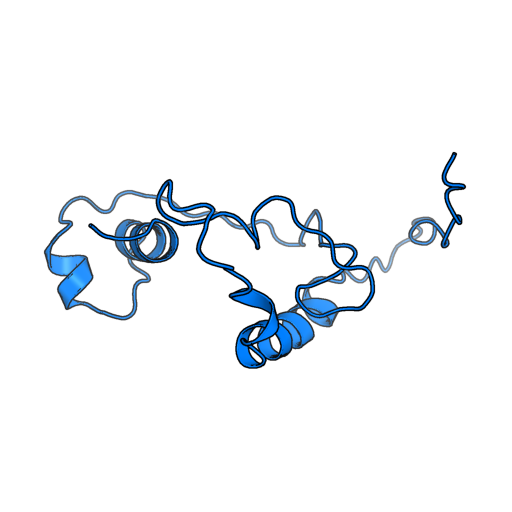ATOM 686 O O . ARG A 1 84 ? 10.953 11.031 0.627 1.00 62.81 84 ARG A O 1
ATOM 693 N N . PRO A 1 85 ? 9.583 12.532 -0.329 1.00 61.22 85 PRO A N 1
ATOM 694 C CA . PRO A 1 85 ? 9.946 13.609 0.595 1.00 61.22 85 PRO A CA 1
ATOM 695 C C . PRO A 1 85 ? 9.379 13.427 2.012 1.00 61.22 85 PRO A C 1
ATOM 697 O O . PRO A 1 85 ? 9.971 13.931 2.956 1.00 61.22 85 PRO A O 1
ATOM 700 N N . VAL A 1 86 ? 8.259 12.713 2.179 1.00 60.81 86 VAL A N 1
ATOM 701 C CA . VAL A 1 86 ? 7.634 12.459 3.496 1.00 60.81 86 VAL A CA 1
ATOM 702 C C . VAL A 1 86 ? 8.309 11.290 4.222 1.00 60.81 86 VAL A C 1
ATOM 704 O O . VAL A 1 86 ? 8.379 11.272 5.444 1.00 60.81 86 VAL A O 1
ATOM 707 N N . ALA A 1 87 ? 8.837 10.325 3.469 1.00 57.06 87 ALA A N 1
ATOM 708 C CA . ALA A 1 87 ? 9.566 9.170 3.981 1.00 57.06 87 ALA A CA 1
ATOM 709 C C . ALA A 1 87 ? 11.032 9.466 4.324 1.00 57.06 87 ALA A C 1
ATOM 711 O O . ALA A 1 87 ? 11.707 8.633 4.929 1.00 57.06 87 ALA A O 1
ATOM 712 N N . GLN A 1 88 ? 11.539 10.638 3.936 1.00 58.84 88 GLN A N 1
ATOM 713 C CA . GLN A 1 88 ? 12.840 11.115 4.377 1.00 58.84 88 GLN A CA 1
ATOM 714 C C . GLN A 1 88 ? 12.708 11.659 5.793 1.00 58.84 88 GLN A C 1
ATOM 716 O O . GLN A 1 88 ? 12.323 12.806 6.007 1.00 58.84 88 GLN A O 1
ATOM 721 N N . ASN A 1 89 ? 13.072 10.838 6.773 1.00 51.75 89 ASN A N 1
ATOM 722 C CA . ASN A 1 89 ? 13.259 11.325 8.131 1.00 51.75 89 ASN A CA 1
ATOM 723 C C . ASN A 1 89 ? 14.350 12.400 8.091 1.00 51.75 89 ASN A C 1
ATOM 725 O O . ASN A 1 89 ? 15.514 12.093 7.825 1.00 51.75 89 ASN A O 1
ATOM 729 N N . SER A 1 90 ? 13.994 13.661 8.341 1.00 53.44 90 SER A N 1
ATOM 730 C CA . SER A 1 90 ? 14.981 14.716 8.546 1.00 53.44 90 SER A CA 1
ATOM 731 C C . SER A 1 90 ? 15.684 14.440 9.873 1.00 53.44 90 SER A C 1
ATOM 733 O O . SER A 1 90 ? 15.205 14.830 10.937 1.00 53.44 90 SER A O 1
ATOM 735 N N . VAL A 1 91 ? 16.802 13.719 9.826 1.00 49.25 91 VAL A N 1
ATOM 736 C CA . VAL A 1 91 ? 17.682 13.533 10.981 1.00 49.25 91 VAL A CA 1
ATOM 737 C C . VAL A 1 91 ? 18.395 14.864 11.240 1.00 49.25 91 VAL A C 1
ATOM 739 O O . VAL A 1 91 ? 19.533 15.080 10.836 1.00 49.25 91 VAL A O 1
ATOM 742 N N . THR A 1 92 ? 17.713 15.810 11.886 1.00 49.19 92 THR A N 1
ATOM 743 C CA . THR A 1 92 ? 18.361 16.952 12.542 1.00 49.19 92 THR A CA 1
ATOM 744 C C . THR A 1 92 ? 18.989 16.450 13.837 1.00 49.19 92 THR A C 1
ATOM 746 O O . THR A 1 92 ? 18.388 16.536 14.903 1.00 49.19 92 THR A O 1
ATOM 749 N N . GLY A 1 93 ? 20.177 15.855 13.726 1.00 43.56 93 GLY A N 1
ATOM 750 C CA . GLY A 1 93 ? 20.932 15.342 14.868 1.00 43.56 93 GLY A CA 1
ATOM 751 C C . GLY A 1 93 ? 22.044 14.382 14.455 1.00 43.56 93 GLY A C 1
ATOM 752 O O . GLY A 1 93 ? 21.836 13.175 14.434 1.00 43.56 93 GLY A O 1
ATOM 753 N N . ASP A 1 94 ? 23.198 14.947 14.099 1.00 48.84 94 ASP A N 1
ATOM 754 C CA . ASP A 1 94 ? 24.548 14.356 14.168 1.00 48.84 94 ASP A CA 1
ATOM 755 C C . ASP A 1 94 ? 24.702 12.860 13.807 1.00 48.84 94 ASP A C 1
ATOM 757 O O . ASP A 1 94 ? 25.322 12.081 14.528 1.00 48.84 94 ASP A O 1
ATOM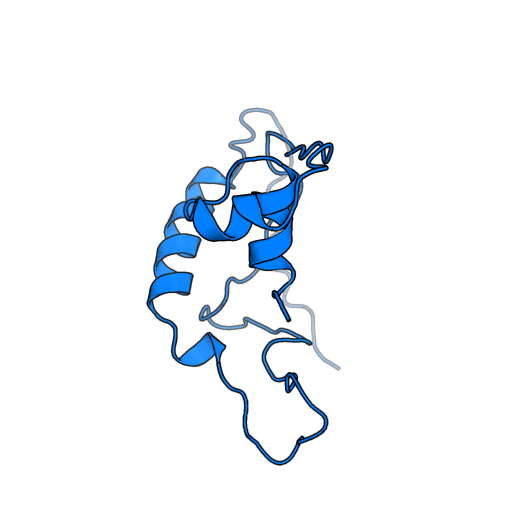 761 N N . SER A 1 95 ? 24.128 12.437 12.678 1.00 47.72 95 SER A N 1
ATOM 762 C CA . SER A 1 95 ? 24.351 11.103 12.107 1.00 47.72 95 SER A CA 1
ATOM 763 C C . SER A 1 95 ? 25.112 11.221 10.785 1.00 47.72 95 SER A C 1
ATOM 765 O O . SER A 1 95 ? 24.847 12.156 10.022 1.00 47.72 95 SER A O 1
ATOM 767 N N . PRO A 1 96 ? 26.057 10.304 10.493 1.00 40.97 96 PRO A N 1
ATOM 768 C CA . PRO A 1 96 ? 26.848 10.367 9.271 1.00 40.97 96 PRO A CA 1
ATOM 769 C C . PRO A 1 96 ? 25.925 10.317 8.043 1.00 40.97 96 PRO A C 1
ATOM 771 O O . PRO A 1 96 ? 24.863 9.689 8.100 1.00 40.97 96 PRO A O 1
ATOM 774 N N . PRO A 1 97 ? 26.296 10.994 6.940 1.00 42.62 97 PRO A N 1
ATOM 775 C CA . PRO A 1 97 ? 25.453 11.083 5.756 1.00 42.62 97 PRO A CA 1
ATOM 776 C C . PRO A 1 97 ? 25.077 9.683 5.250 1.00 42.62 97 PRO A C 1
ATOM 778 O O . PRO A 1 97 ? 25.891 8.759 5.370 1.00 42.62 97 PRO A O 1
ATOM 781 N N . PRO A 1 98 ? 23.869 9.508 4.672 1.00 47.12 98 PRO A N 1
ATOM 782 C CA . PRO A 1 98 ? 23.485 8.241 4.064 1.00 47.12 98 PRO A CA 1
ATOM 783 C C . PRO A 1 98 ? 24.578 7.839 3.080 1.00 47.12 98 PRO A C 1
ATOM 785 O O . PRO A 1 98 ? 25.031 8.676 2.295 1.00 47.12 98 PRO A O 1
ATOM 788 N N . ALA A 1 99 ? 25.038 6.590 3.208 1.00 43.81 99 ALA A N 1
ATOM 789 C CA . ALA A 1 99 ? 26.218 6.063 2.537 1.00 43.81 99 ALA A CA 1
ATOM 790 C C . ALA A 1 99 ? 26.305 6.595 1.104 1.00 43.81 99 ALA A C 1
ATOM 792 O O . ALA A 1 99 ? 25.448 6.323 0.258 1.00 43.81 99 ALA A O 1
ATOM 793 N N . ALA A 1 100 ? 27.329 7.417 0.870 1.00 41.69 100 ALA A N 1
ATOM 794 C CA . ALA A 1 100 ? 27.624 7.946 -0.441 1.00 41.69 100 ALA A CA 1
ATOM 795 C C . ALA A 1 100 ? 27.708 6.784 -1.433 1.00 41.69 100 ALA A C 1
ATOM 797 O O . ALA A 1 100 ? 28.283 5.736 -1.130 1.00 41.69 100 ALA A O 1
ATOM 798 N N . ARG A 1 101 ? 27.108 7.016 -2.604 1.00 52.84 101 ARG A N 1
ATOM 799 C CA . ARG A 1 101 ? 27.148 6.197 -3.818 1.00 52.84 101 ARG A CA 1
ATOM 800 C C . ARG A 1 101 ? 28.510 5.525 -3.957 1.00 52.84 101 ARG A C 1
ATOM 802 O O . ARG A 1 101 ? 29.442 6.112 -4.494 1.00 52.84 101 ARG A O 1
ATOM 809 N N . THR A 1 102 ? 28.625 4.308 -3.451 1.00 34.75 102 THR A N 1
ATOM 810 C CA . THR A 1 102 ? 29.782 3.475 -3.726 1.00 34.75 102 THR A CA 1
ATOM 811 C C . THR A 1 102 ? 29.331 2.596 -4.868 1.00 34.75 102 THR A C 1
ATOM 813 O O . THR A 1 102 ? 28.529 1.687 -4.673 1.00 34.75 102 THR A O 1
ATOM 816 N N . SER A 1 103 ? 29.763 2.967 -6.070 1.00 50.41 103 SER A N 1
ATOM 817 C CA . SER A 1 103 ? 29.794 2.112 -7.250 1.00 50.41 103 SER A CA 1
ATOM 818 C C . SER A 1 103 ? 30.303 0.736 -6.827 1.00 50.41 103 SER A C 1
ATOM 820 O O . SER A 1 103 ? 31.491 0.559 -6.563 1.00 50.41 103 SER A O 1
ATOM 822 N N . ARG A 1 104 ? 29.371 -0.201 -6.648 1.00 38.56 104 ARG A N 1
ATOM 823 C CA . ARG A 1 104 ? 29.676 -1.599 -6.388 1.00 38.56 104 ARG A CA 1
ATOM 824 C C . ARG A 1 104 ? 29.986 -2.196 -7.755 1.00 38.56 104 ARG A C 1
ATOM 826 O O . ARG A 1 104 ? 29.079 -2.341 -8.564 1.00 38.56 104 ARG A O 1
ATOM 833 N N . ASP A 1 105 ? 31.273 -2.415 -7.996 1.00 38.25 1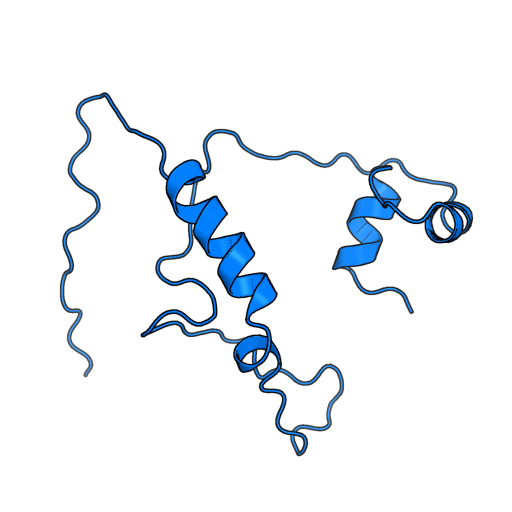05 ASP A N 1
ATOM 834 C CA . ASP A 1 105 ? 31.808 -3.214 -9.100 1.00 38.25 105 ASP A CA 1
ATOM 835 C C . ASP A 1 105 ? 30.967 -4.481 -9.287 1.00 38.25 105 ASP A C 1
ATOM 837 O O . ASP A 1 105 ? 30.783 -5.249 -8.335 1.00 38.25 105 ASP A O 1
ATOM 841 N N . GLU A 1 106 ? 30.469 -4.681 -10.504 1.00 41.25 106 GLU A N 1
ATOM 842 C CA . GLU A 1 106 ? 29.976 -5.977 -10.958 1.00 41.25 106 GLU A CA 1
ATOM 843 C C . GLU A 1 106 ? 31.170 -6.790 -11.473 1.00 41.25 106 GLU A C 1
ATOM 845 O O . GLU A 1 106 ? 31.989 -6.284 -12.245 1.00 41.25 106 GLU A O 1
ATOM 850 N N . LEU A 1 107 ? 31.272 -8.036 -11.006 1.00 33.50 107 LEU A N 1
ATOM 851 C CA . LEU A 1 107 ? 32.127 -9.090 -11.557 1.00 33.50 107 LEU A CA 1
ATOM 852 C C . LEU A 1 107 ? 31.251 -10.084 -12.314 1.00 33.50 107 LEU A C 1
ATOM 854 O O . LEU A 1 107 ? 30.186 -10.435 -11.756 1.00 33.50 107 LEU A O 1
#

Secondary structure (DSSP, 8-state):
---HHHHHHHHTT--S-HHHHHT-----------SS-S---SS-TTSTT---SSTT--SSS-TTS---TTTS-HHHHHHHHHHHHHSS----S--PPS---------

InterPro domains:
  IPR050757 Collagen-modifying Glycosyltransferase 25 [PTHR10730] (5-87)